Protein AF-A0A975QY78-F1 (afdb_monomer_lite)

pLDDT: mean 85.87, std 10.5, range [51.28, 97.12]

Structure (mmCIF, N/CA/C/O backbone):
data_AF-A0A975QY78-F1
#
_entry.id   AF-A0A975QY78-F1
#
loop_
_atom_site.group_PDB
_atom_site.id
_atom_site.type_symbol
_atom_site.label_atom_id
_atom_site.label_alt_id
_atom_site.label_comp_id
_atom_site.label_asym_id
_atom_site.label_entity_id
_atom_site.label_seq_id
_atom_site.pdbx_PDB_ins_code
_atom_site.Cartn_x
_atom_site.Cartn_y
_atom_site.Cartn_z
_atom_site.occupancy
_atom_site.B_iso_or_equiv
_atom_site.auth_seq_id
_atom_site.auth_comp_id
_atom_site.auth_asym_id
_atom_site.auth_atom_id
_atom_site.pdbx_PDB_model_num
ATOM 1 N N . MET A 1 1 ? -8.337 -8.408 23.111 1.00 54.19 1 MET A N 1
ATOM 2 C CA . MET A 1 1 ? -8.499 -8.532 21.643 1.00 54.19 1 MET A CA 1
ATOM 3 C C . MET A 1 1 ? -9.950 -8.724 21.183 1.00 54.19 1 MET A C 1
ATOM 5 O O . MET A 1 1 ? -10.176 -8.540 20.000 1.00 54.19 1 MET A O 1
ATOM 9 N N . LYS A 1 2 ? -10.922 -9.065 22.052 1.00 52.22 2 LYS A N 1
ATOM 10 C CA . LYS A 1 2 ? -12.272 -9.493 21.628 1.00 52.22 2 LYS A CA 1
ATOM 11 C C . LYS A 1 2 ? -13.167 -8.430 20.958 1.00 52.22 2 LYS A C 1
ATOM 13 O O . LYS A 1 2 ? -14.055 -8.842 20.229 1.00 52.22 2 LYS A O 1
ATOM 18 N N . ASP A 1 3 ? -12.877 -7.131 21.092 1.00 65.31 3 ASP A N 1
ATOM 19 C CA . ASP A 1 3 ? -13.747 -6.069 20.539 1.00 65.31 3 ASP A CA 1
ATOM 20 C C . ASP A 1 3 ? -13.091 -5.186 19.465 1.00 65.31 3 ASP A C 1
ATOM 22 O O . ASP A 1 3 ? -13.729 -4.286 18.929 1.00 65.31 3 ASP A O 1
ATOM 26 N N . ARG A 1 4 ? -11.811 -5.413 19.133 1.00 74.69 4 ARG A N 1
ATOM 27 C CA . ARG A 1 4 ? -11.096 -4.546 18.180 1.00 74.69 4 ARG A CA 1
ATOM 28 C C . ARG A 1 4 ? -11.412 -4.933 16.742 1.00 74.69 4 ARG A C 1
ATOM 30 O O . ARG A 1 4 ? -11.480 -6.118 16.414 1.00 74.69 4 ARG A O 1
ATOM 37 N N . ASN A 1 5 ? -11.537 -3.937 15.870 1.00 84.00 5 ASN A N 1
ATOM 38 C CA . ASN A 1 5 ? -11.911 -4.154 14.478 1.00 84.00 5 ASN A CA 1
ATOM 39 C C . ASN A 1 5 ? -10.842 -4.963 13.708 1.00 84.00 5 ASN A C 1
ATOM 41 O O . ASN A 1 5 ? -9.772 -4.456 13.362 1.00 84.00 5 ASN A O 1
ATOM 45 N N . LEU A 1 6 ? -11.153 -6.234 13.426 1.00 88.06 6 LEU A N 1
ATOM 46 C CA . LEU A 1 6 ? -10.270 -7.170 12.724 1.00 88.06 6 LEU A CA 1
ATOM 47 C C . LEU A 1 6 ? -9.938 -6.705 11.298 1.00 88.06 6 LEU A C 1
ATOM 49 O O . LEU A 1 6 ? -8.820 -6.915 10.837 1.00 88.06 6 LEU A O 1
ATOM 53 N N . LEU A 1 7 ? -10.872 -6.047 10.607 1.00 88.12 7 LEU A N 1
ATOM 54 C CA . LEU A 1 7 ? -10.637 -5.561 9.245 1.00 88.12 7 LEU A CA 1
ATOM 55 C C . LEU A 1 7 ? -9.582 -4.452 9.220 1.00 88.12 7 LEU A C 1
ATOM 57 O O . LEU A 1 7 ? -8.737 -4.430 8.329 1.00 88.12 7 LEU A O 1
ATOM 61 N N . VAL A 1 8 ? -9.579 -3.581 10.232 1.00 91.00 8 VAL A N 1
ATOM 62 C CA . VAL A 1 8 ? -8.564 -2.527 10.372 1.00 91.00 8 VAL A CA 1
ATOM 63 C C . VAL A 1 8 ? -7.197 -3.137 10.678 1.00 91.00 8 VAL A C 1
ATOM 65 O O . VAL A 1 8 ? -6.199 -2.708 10.106 1.00 91.00 8 VAL A O 1
ATOM 68 N N . PHE A 1 9 ? -7.148 -4.182 11.512 1.00 92.56 9 PHE A N 1
ATOM 69 C CA . PHE A 1 9 ? -5.911 -4.926 11.762 1.00 92.56 9 PHE A CA 1
ATOM 70 C C . PHE A 1 9 ? -5.346 -5.547 10.479 1.00 92.56 9 PHE A C 1
ATOM 72 O O . PHE A 1 9 ? -4.162 -5.395 10.188 1.00 92.56 9 PHE A O 1
ATOM 79 N N . ILE A 1 10 ? -6.196 -6.212 9.689 1.00 92.38 10 ILE A N 1
ATOM 80 C CA . ILE A 1 10 ? -5.800 -6.805 8.405 1.00 92.38 10 ILE A CA 1
ATOM 81 C C . ILE A 1 10 ? -5.306 -5.713 7.449 1.00 92.38 10 ILE A C 1
ATOM 83 O O . ILE A 1 10 ? -4.260 -5.883 6.829 1.00 92.38 10 ILE A O 1
ATOM 87 N N . ALA A 1 11 ? -5.998 -4.574 7.366 1.00 93.75 11 ALA A N 1
ATOM 88 C CA . ALA A 1 11 ? -5.562 -3.447 6.545 1.00 93.75 11 ALA A CA 1
ATOM 89 C C . ALA A 1 11 ? -4.185 -2.914 6.984 1.00 93.75 11 ALA A C 1
ATOM 91 O O . ALA A 1 11 ? -3.319 -2.701 6.133 1.00 93.75 11 ALA A O 1
ATOM 92 N N . ALA A 1 12 ? -3.945 -2.755 8.291 1.00 95.31 12 ALA A N 1
ATOM 93 C CA . ALA A 1 12 ? -2.647 -2.343 8.830 1.00 95.31 12 ALA A CA 1
ATOM 94 C C . ALA A 1 12 ? -1.540 -3.346 8.465 1.00 95.31 12 ALA A C 1
ATOM 96 O O . ALA A 1 12 ? -0.501 -2.951 7.934 1.00 95.31 12 ALA A O 1
ATOM 97 N N . LEU A 1 13 ? -1.796 -4.644 8.663 1.00 95.69 13 LEU A N 1
ATOM 98 C CA . LEU A 1 13 ? -0.861 -5.724 8.343 1.00 95.69 13 LEU A CA 1
ATOM 99 C C . LEU A 1 13 ? -0.508 -5.747 6.849 1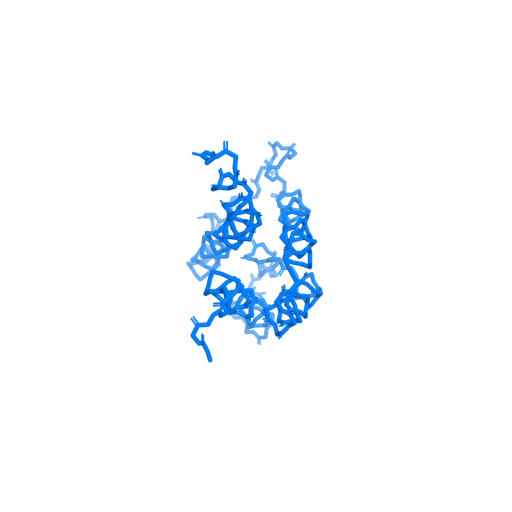.00 95.69 13 LEU A C 1
ATOM 101 O O . LEU A 1 13 ? 0.670 -5.761 6.494 1.00 95.69 13 LEU A O 1
ATOM 105 N N . VAL A 1 14 ? -1.511 -5.716 5.967 1.00 95.69 14 VAL A N 1
ATOM 106 C CA . VAL A 1 14 ? -1.295 -5.735 4.512 1.00 95.69 14 VAL A CA 1
ATOM 107 C C . VAL A 1 14 ? -0.538 -4.487 4.056 1.00 95.69 14 VAL A C 1
ATOM 109 O O . VAL A 1 14 ? 0.368 -4.587 3.233 1.00 95.69 14 VAL A O 1
ATOM 112 N N . THR A 1 15 ? -0.830 -3.321 4.635 1.00 96.06 15 THR A N 1
ATOM 113 C CA . THR A 1 15 ? -0.092 -2.086 4.322 1.00 96.06 15 THR A CA 1
ATOM 114 C C . THR A 1 15 ? 1.366 -2.168 4.786 1.00 96.06 15 THR A C 1
ATOM 116 O O . THR A 1 15 ? 2.263 -1.720 4.075 1.00 96.06 15 THR A O 1
ATOM 119 N N . SER A 1 16 ? 1.645 -2.798 5.933 1.00 96.94 16 SER A N 1
ATOM 120 C CA . SER A 1 16 ? 3.021 -3.084 6.362 1.00 96.94 16 SER A CA 1
ATOM 121 C C . SER A 1 16 ? 3.736 -4.060 5.420 1.00 96.94 16 SER A C 1
ATOM 123 O O . SER A 1 16 ? 4.911 -3.858 5.126 1.00 96.94 16 SER A O 1
ATOM 125 N N . ILE A 1 17 ? 3.040 -5.072 4.890 1.00 95.75 17 ILE A N 1
ATOM 126 C CA . ILE A 1 17 ? 3.596 -5.973 3.866 1.00 95.75 17 ILE A CA 1
ATOM 127 C C . ILE A 1 17 ? 3.929 -5.191 2.589 1.00 95.75 17 ILE A C 1
ATOM 129 O O . ILE A 1 17 ? 5.013 -5.373 2.043 1.00 95.75 17 ILE A O 1
ATOM 133 N N . LEU A 1 18 ? 3.053 -4.287 2.141 1.00 95.44 18 LEU 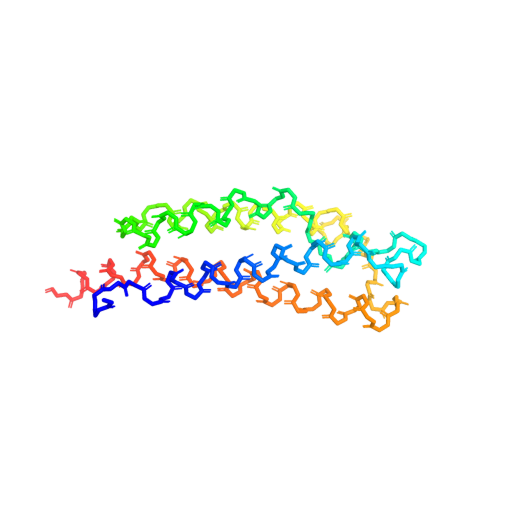A N 1
ATOM 134 C CA . LEU A 1 18 ? 3.310 -3.411 0.990 1.00 95.44 18 LEU A CA 1
ATOM 135 C C . LEU A 1 18 ? 4.527 -2.502 1.210 1.00 95.44 18 LEU A C 1
ATOM 137 O O . LEU A 1 18 ? 5.353 -2.361 0.307 1.00 95.44 18 LEU A O 1
ATOM 141 N N . LEU A 1 19 ? 4.678 -1.937 2.414 1.00 95.75 19 LEU A N 1
ATOM 142 C CA . LEU A 1 19 ? 5.864 -1.167 2.793 1.00 95.75 19 LEU A CA 1
ATOM 143 C C . LEU A 1 19 ? 7.127 -2.029 2.679 1.00 95.75 19 LEU A C 1
ATOM 145 O O . LEU A 1 19 ? 8.067 -1.630 1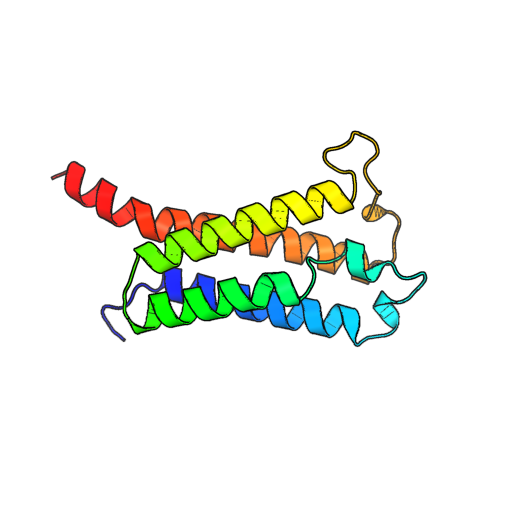.993 1.00 95.75 19 LEU A O 1
ATOM 149 N N . LEU A 1 20 ? 7.143 -3.212 3.297 1.00 94.56 20 LEU A N 1
ATOM 150 C CA . LEU A 1 20 ? 8.290 -4.125 3.245 1.00 94.56 20 LEU A CA 1
ATOM 151 C C . LEU A 1 20 ? 8.608 -4.555 1.811 1.00 94.56 20 LEU A C 1
ATOM 153 O O . LEU A 1 20 ? 9.764 -4.521 1.402 1.00 94.56 20 LEU A O 1
ATOM 157 N N . LEU A 1 21 ? 7.590 -4.886 1.022 1.00 92.31 21 LEU A N 1
ATOM 158 C CA . LEU A 1 21 ? 7.736 -5.246 -0.384 1.00 92.31 21 LEU A CA 1
ATOM 159 C C . LEU A 1 21 ? 8.335 -4.088 -1.196 1.00 92.31 21 LEU A C 1
ATOM 161 O O . LEU A 1 21 ? 9.258 -4.312 -1.972 1.00 92.31 21 LEU A O 1
ATOM 165 N N . SER A 1 22 ? 7.901 -2.844 -0.959 1.00 92.00 22 SER A N 1
ATOM 166 C CA . SER A 1 22 ? 8.491 -1.660 -1.604 1.00 92.00 22 SER A CA 1
ATOM 167 C C . SER A 1 22 ? 9.972 -1.462 -1.260 1.00 92.00 22 SER A C 1
ATOM 169 O O . SER A 1 22 ? 10.735 -0.995 -2.103 1.00 92.00 22 SER A O 1
ATOM 171 N N . VAL A 1 23 ? 10.379 -1.823 -0.036 1.00 91.88 23 VAL A N 1
ATOM 172 C CA . VAL A 1 23 ? 11.779 -1.770 0.406 1.00 91.88 23 VAL A CA 1
ATOM 173 C C . VAL A 1 23 ? 12.576 -2.872 -0.283 1.00 91.88 23 VAL A C 1
ATOM 175 O O . VAL A 1 23 ? 13.614 -2.588 -0.869 1.00 91.88 23 VAL A O 1
ATOM 178 N N . LEU A 1 24 ? 12.073 -4.110 -0.279 1.00 90.00 24 LEU A N 1
ATOM 179 C CA . LEU A 1 24 ? 12.732 -5.250 -0.921 1.00 90.00 24 LEU A CA 1
ATOM 180 C C . LEU A 1 24 ? 12.978 -4.994 -2.414 1.00 90.00 24 LEU A C 1
ATOM 182 O O . LEU A 1 24 ? 14.087 -5.189 -2.891 1.00 90.00 24 LEU A O 1
ATOM 186 N N . ILE A 1 25 ? 11.996 -4.468 -3.145 1.00 88.62 25 ILE A N 1
ATOM 187 C CA . ILE A 1 25 ? 12.159 -4.147 -4.575 1.00 88.62 25 ILE A CA 1
ATOM 188 C C . ILE A 1 25 ? 13.318 -3.174 -4.824 1.00 88.62 25 ILE A C 1
ATOM 190 O O . ILE A 1 25 ? 13.959 -3.241 -5.861 1.00 88.62 25 ILE A O 1
ATOM 194 N N . ARG A 1 26 ? 13.602 -2.269 -3.884 1.00 86.19 26 ARG A N 1
ATOM 195 C CA . ARG A 1 26 ? 14.670 -1.267 -4.023 1.00 86.19 26 ARG A CA 1
ATOM 196 C C . ARG A 1 26 ? 16.036 -1.758 -3.552 1.00 86.19 26 ARG A C 1
ATOM 198 O O . ARG A 1 26 ? 17.027 -1.100 -3.837 1.00 86.19 26 ARG A O 1
ATOM 205 N N . LEU A 1 27 ? 16.084 -2.856 -2.800 1.00 86.62 27 LEU A N 1
ATOM 206 C CA . LEU A 1 27 ? 17.319 -3.398 -2.228 1.00 86.62 27 LEU A CA 1
ATOM 207 C C . LEU A 1 27 ? 17.906 -4.560 -3.036 1.00 86.62 27 LEU A C 1
ATOM 209 O O . LEU A 1 27 ? 19.053 -4.922 -2.800 1.00 86.62 27 LEU A O 1
ATOM 213 N N . PHE A 1 28 ? 17.131 -5.175 -3.931 1.00 85.94 28 PHE A N 1
ATOM 214 C CA . PHE A 1 28 ? 17.556 -6.358 -4.677 1.00 85.94 28 PHE A CA 1
ATOM 215 C C . PHE A 1 28 ? 17.818 -6.030 -6.150 1.00 85.94 28 PHE A C 1
ATOM 217 O O . PHE A 1 28 ? 16.913 -5.606 -6.869 1.00 85.94 28 PHE A O 1
ATOM 224 N N . ASP A 1 29 ? 19.024 -6.354 -6.621 1.00 81.50 29 ASP A N 1
ATOM 225 C CA . ASP A 1 29 ? 19.509 -6.068 -7.981 1.00 81.50 29 ASP A CA 1
ATOM 226 C C . ASP A 1 29 ? 18.620 -6.642 -9.098 1.00 81.50 29 ASP A C 1
ATOM 228 O O . ASP A 1 29 ? 18.558 -6.105 -10.201 1.00 81.50 29 ASP A O 1
ATOM 232 N N . TRP A 1 30 ? 17.869 -7.717 -8.829 1.00 74.19 30 TRP A N 1
ATOM 233 C CA . TRP A 1 30 ? 16.943 -8.315 -9.803 1.00 74.19 30 TRP A CA 1
ATOM 234 C C . TRP A 1 30 ? 15.794 -7.378 -10.213 1.00 74.19 30 TRP A C 1
ATOM 236 O O . TRP A 1 30 ? 15.154 -7.612 -11.239 1.00 74.19 30 TRP A O 1
ATOM 246 N N . PHE A 1 31 ? 15.535 -6.330 -9.428 1.00 76.81 31 PHE A N 1
ATOM 247 C CA . PHE A 1 31 ? 14.584 -5.263 -9.744 1.00 76.81 31 PHE A CA 1
ATOM 248 C C . PHE A 1 31 ? 15.255 -4.009 -10.326 1.00 76.81 31 PHE A C 1
ATOM 250 O O . PHE A 1 31 ? 14.556 -3.168 -10.892 1.00 76.81 31 PHE A O 1
ATOM 257 N N . ASP A 1 32 ? 16.583 -3.899 -10.243 1.00 71.94 32 ASP A N 1
ATOM 258 C CA . ASP A 1 32 ? 17.358 -2.779 -10.795 1.00 71.94 32 ASP A CA 1
ATOM 259 C C . ASP A 1 32 ? 17.810 -3.022 -12.249 1.00 71.94 32 ASP A C 1
ATOM 261 O O . ASP A 1 32 ? 18.411 -2.167 -12.896 1.00 71.94 32 ASP A O 1
ATOM 265 N N . VAL A 1 33 ? 17.472 -4.181 -12.829 1.00 64.50 33 VAL A N 1
ATOM 266 C CA . VAL A 1 33 ? 17.722 -4.454 -14.251 1.00 64.50 33 VAL A CA 1
ATOM 267 C C . VAL A 1 33 ? 16.982 -3.410 -15.094 1.00 64.50 33 VAL A C 1
ATOM 269 O O . VAL A 1 33 ? 15.752 -3.418 -15.161 1.00 64.50 33 VAL A O 1
ATOM 272 N N . ASN A 1 34 ? 17.744 -2.503 -15.715 1.00 66.25 34 ASN A N 1
ATOM 273 C CA . ASN A 1 34 ? 17.265 -1.325 -16.452 1.00 66.25 34 ASN A CA 1
ATOM 274 C C . ASN A 1 34 ? 16.373 -0.383 -15.628 1.00 66.25 34 ASN A C 1
ATOM 276 O O . ASN A 1 34 ? 15.536 0.325 -16.193 1.00 66.25 34 ASN A O 1
ATOM 280 N N . ASN A 1 35 ? 16.571 -0.368 -14.305 1.00 68.00 35 ASN A N 1
ATOM 281 C CA . ASN A 1 35 ? 15.860 0.501 -13.381 1.00 68.00 35 ASN A CA 1
ATOM 282 C C . ASN A 1 35 ? 14.338 0.335 -13.511 1.00 68.00 35 ASN A C 1
ATOM 284 O O . ASN A 1 35 ? 13.645 1.329 -13.564 1.00 68.00 35 ASN A O 1
ATOM 288 N N . TYR A 1 36 ? 13.804 -0.886 -13.666 1.00 73.56 36 TYR A N 1
ATOM 289 C CA . TYR A 1 36 ? 12.358 -1.126 -13.848 1.00 73.56 36 TYR A CA 1
ATOM 290 C C . TYR A 1 36 ? 11.589 -1.357 -12.536 1.00 73.56 36 TYR A C 1
ATOM 292 O O . TYR A 1 36 ? 10.358 -1.442 -12.537 1.00 73.56 36 TYR A O 1
ATOM 300 N N . GLY A 1 37 ? 12.287 -1.466 -11.404 1.00 73.31 37 GLY A N 1
ATOM 301 C CA . GLY A 1 37 ? 11.690 -1.732 -10.095 1.00 73.31 37 GLY A CA 1
ATOM 302 C C . GLY A 1 37 ? 10.687 -0.670 -9.634 1.00 73.31 37 GLY A C 1
ATOM 303 O O . GLY A 1 37 ? 9.729 -0.999 -8.933 1.00 73.31 37 GLY A O 1
ATOM 304 N N . HIS A 1 38 ? 10.824 0.587 -10.067 1.00 79.31 38 HIS A N 1
ATOM 305 C CA . HIS A 1 38 ? 9.867 1.657 -9.740 1.00 79.31 38 HIS A CA 1
ATOM 306 C C . HIS A 1 38 ? 8.508 1.490 -10.424 1.00 79.31 38 HIS A C 1
ATOM 308 O O . HIS A 1 38 ? 7.519 2.025 -9.928 1.00 79.31 38 HIS A O 1
ATOM 314 N N . TYR A 1 39 ? 8.433 0.723 -11.513 1.00 83.62 39 TYR A N 1
ATOM 315 C CA . TYR A 1 39 ? 7.164 0.368 -12.148 1.00 83.62 39 TYR A CA 1
ATOM 316 C C . TYR A 1 39 ? 6.429 -0.749 -11.400 1.00 83.62 39 TYR A C 1
ATOM 318 O O . TYR A 1 39 ? 5.221 -0.889 -11.551 1.00 83.62 39 TYR A O 1
ATOM 326 N N . ALA A 1 40 ? 7.137 -1.546 -10.592 1.00 84.88 40 ALA A N 1
ATOM 327 C CA . ALA A 1 40 ? 6.562 -2.699 -9.901 1.00 84.88 40 ALA A CA 1
ATOM 328 C C . ALA A 1 40 ? 5.785 -2.330 -8.629 1.00 84.88 40 ALA A C 1
ATOM 330 O O . ALA A 1 40 ? 4.956 -3.113 -8.166 1.00 84.88 40 ALA A O 1
ATOM 331 N N . ALA A 1 41 ? 6.090 -1.186 -8.015 1.00 88.88 41 ALA A N 1
ATOM 332 C CA . ALA A 1 41 ? 5.493 -0.786 -6.750 1.00 88.88 41 ALA A CA 1
ATOM 333 C C . ALA A 1 41 ? 5.557 0.723 -6.523 1.00 88.88 41 ALA A C 1
ATOM 335 O O . ALA A 1 41 ? 6.497 1.404 -6.934 1.00 88.88 41 ALA A O 1
ATOM 336 N N . ILE A 1 42 ? 4.600 1.218 -5.738 1.00 90.19 42 ILE A N 1
ATOM 337 C CA . ILE A 1 42 ? 4.644 2.571 -5.183 1.00 90.19 42 ILE A CA 1
ATOM 338 C C . ILE A 1 42 ? 5.921 2.754 -4.353 1.00 90.19 42 ILE A C 1
ATOM 340 O O . ILE A 1 42 ? 6.389 1.841 -3.668 1.00 90.19 42 ILE A O 1
ATOM 344 N N . SER A 1 43 ? 6.482 3.962 -4.399 1.00 89.19 43 SER A N 1
ATOM 345 C CA . SER A 1 43 ? 7.653 4.315 -3.604 1.00 89.19 43 SER A CA 1
ATOM 346 C C . SER A 1 43 ? 7.427 4.161 -2.100 1.00 89.19 43 SER A C 1
ATOM 348 O O . SER A 1 43 ? 6.374 4.503 -1.568 1.00 89.19 43 SER A O 1
ATOM 350 N N . THR A 1 44 ? 8.464 3.705 -1.396 1.00 91.31 44 THR A N 1
ATOM 351 C CA . THR A 1 44 ? 8.432 3.370 0.032 1.00 91.31 44 THR A CA 1
ATOM 352 C C . THR A 1 44 ? 7.914 4.496 0.914 1.00 91.31 44 THR A C 1
ATOM 354 O O . THR A 1 44 ? 7.111 4.251 1.812 1.00 91.31 44 THR A O 1
ATOM 357 N N . HIS A 1 45 ? 8.321 5.740 0.649 1.00 89.88 45 HIS A N 1
ATOM 358 C CA . HIS A 1 45 ? 7.924 6.881 1.475 1.00 89.88 45 HIS A CA 1
ATOM 359 C C . HIS A 1 45 ? 6.409 7.135 1.464 1.00 89.88 45 HIS A C 1
ATOM 361 O O . HIS A 1 45 ? 5.873 7.625 2.456 1.00 89.88 45 HIS A O 1
ATOM 367 N N . PHE A 1 46 ? 5.703 6.732 0.403 1.00 92.38 46 PHE A N 1
ATOM 368 C CA . PHE A 1 46 ? 4.248 6.848 0.333 1.00 92.38 46 PHE A CA 1
ATOM 369 C C . PHE A 1 46 ? 3.525 5.854 1.250 1.00 92.38 46 PHE A C 1
ATOM 371 O O . PHE A 1 46 ? 2.393 6.119 1.644 1.00 92.38 46 PHE A O 1
ATOM 378 N N . TYR A 1 47 ? 4.164 4.750 1.650 1.00 94.56 47 TYR A N 1
ATOM 379 C CA . TYR A 1 47 ? 3.573 3.772 2.571 1.00 94.56 47 TYR A CA 1
ATOM 380 C C . TYR A 1 47 ? 3.809 4.095 4.051 1.00 94.56 47 TYR A C 1
ATOM 382 O O . TYR A 1 47 ? 3.044 3.632 4.894 1.00 94.56 47 TYR A O 1
ATOM 390 N N . ILE A 1 48 ? 4.814 4.912 4.391 1.00 95.38 48 ILE A N 1
ATOM 391 C CA . ILE A 1 48 ? 5.184 5.193 5.790 1.00 95.38 48 ILE A CA 1
ATOM 392 C C . ILE A 1 48 ? 4.010 5.808 6.566 1.00 95.38 48 ILE A C 1
ATOM 394 O O . ILE A 1 48 ? 3.626 5.293 7.617 1.00 95.38 48 ILE A O 1
ATOM 398 N N . LEU A 1 49 ? 3.411 6.882 6.040 1.00 95.69 49 LEU A N 1
ATOM 399 C CA . LEU A 1 49 ? 2.297 7.560 6.709 1.00 95.69 49 LEU A CA 1
ATOM 400 C C . LEU A 1 49 ? 1.045 6.669 6.824 1.00 95.69 49 LEU A C 1
ATOM 402 O O . LEU A 1 49 ? 0.549 6.522 7.942 1.00 95.69 49 LEU A O 1
ATOM 406 N N . PRO A 1 50 ? 0.549 6.018 5.750 1.00 95.88 50 PRO A N 1
ATOM 407 C CA . PRO A 1 50 ? -0.574 5.088 5.856 1.00 95.88 50 PRO A CA 1
ATOM 408 C C . PRO A 1 50 ? -0.363 3.963 6.873 1.00 95.88 50 PRO A C 1
ATOM 410 O O . PRO A 1 50 ? -1.285 3.660 7.629 1.00 95.88 50 PRO A O 1
ATOM 413 N N . VAL A 1 51 ? 0.840 3.375 6.939 1.00 97.12 51 VAL A N 1
ATOM 414 C CA . VAL A 1 51 ? 1.161 2.326 7.922 1.00 97.12 51 VAL A CA 1
ATOM 415 C C . VAL A 1 51 ? 1.022 2.857 9.344 1.00 97.12 51 VAL A C 1
ATOM 417 O O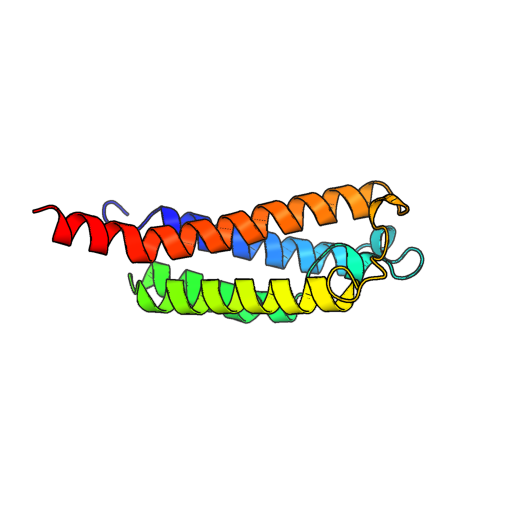 . VAL A 1 51 ? 0.329 2.243 10.155 1.00 97.12 51 VAL A O 1
ATOM 420 N N . ILE A 1 52 ? 1.642 4.001 9.646 1.00 97.06 52 ILE A N 1
ATOM 421 C CA . ILE A 1 52 ? 1.578 4.604 10.984 1.00 97.06 52 ILE A CA 1
ATOM 422 C C . ILE A 1 52 ? 0.122 4.901 11.358 1.00 97.06 52 ILE A C 1
ATOM 424 O O . ILE A 1 52 ? -0.330 4.504 12.432 1.00 97.06 52 ILE A O 1
ATOM 428 N N . ILE A 1 53 ? -0.636 5.540 10.464 1.00 96.50 53 ILE A N 1
ATOM 429 C CA . ILE A 1 53 ? -2.023 5.935 10.737 1.00 96.50 53 ILE A CA 1
ATOM 430 C C . ILE A 1 53 ? -2.924 4.707 10.938 1.00 96.50 53 ILE A C 1
ATOM 432 O O . ILE A 1 53 ? -3.752 4.722 11.844 1.00 96.50 53 ILE A O 1
ATOM 436 N N . LEU A 1 54 ? -2.764 3.632 10.156 1.00 95.31 54 LEU A N 1
ATOM 437 C CA . LEU A 1 54 ? -3.562 2.409 10.329 1.00 95.31 54 LEU A CA 1
ATOM 438 C C . LEU A 1 54 ? -3.262 1.696 11.648 1.00 95.31 54 LEU A C 1
ATOM 440 O O . LEU A 1 54 ? -4.193 1.253 12.321 1.00 95.31 54 LEU A O 1
ATOM 444 N N . TRP A 1 55 ? -1.991 1.612 12.049 1.00 96.19 55 TRP A N 1
ATOM 445 C CA . TRP A 1 55 ? -1.625 1.026 13.340 1.00 96.19 55 TRP A CA 1
ATOM 446 C C . TRP A 1 55 ? -2.154 1.847 14.515 1.00 96.19 55 TRP A C 1
ATOM 448 O O . TRP A 1 55 ? -2.709 1.268 15.450 1.00 96.19 55 TRP A O 1
ATOM 458 N N . LEU A 1 56 ? -2.043 3.178 14.456 1.00 94.75 56 LEU A N 1
ATOM 459 C CA . LEU A 1 56 ? -2.607 4.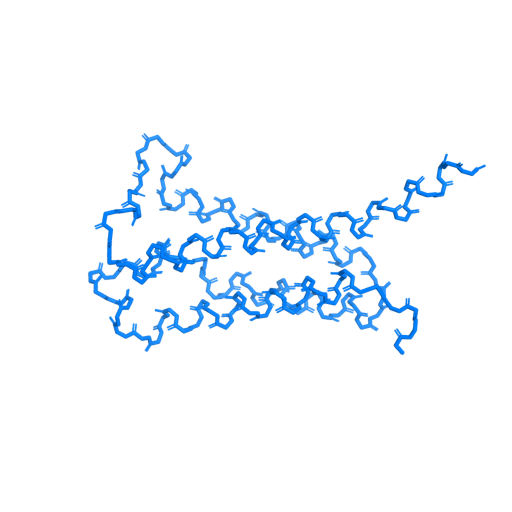063 15.478 1.00 94.75 56 LEU A CA 1
ATOM 460 C C . LEU A 1 56 ? -4.139 3.989 15.498 1.00 94.75 56 LEU A C 1
ATOM 462 O O . LEU A 1 56 ? -4.726 3.848 16.568 1.00 94.75 56 LEU A O 1
ATOM 466 N N . GLY A 1 57 ? -4.782 4.000 14.328 1.00 92.12 57 GLY A N 1
ATOM 467 C CA . GLY A 1 57 ? -6.232 3.863 14.189 1.00 92.12 57 GLY A CA 1
ATOM 468 C C . GLY A 1 57 ? -6.747 2.547 14.768 1.00 92.12 57 GLY A C 1
ATOM 469 O O . GLY A 1 57 ? -7.744 2.540 15.483 1.00 92.12 57 GLY A O 1
ATOM 470 N N . TRP A 1 58 ? -6.034 1.439 14.551 1.00 92.94 58 TRP A N 1
ATOM 471 C CA . TRP A 1 58 ? -6.357 0.161 15.186 1.00 92.94 58 TRP A CA 1
ATOM 472 C C . TRP A 1 58 ? -6.091 0.155 16.699 1.00 92.94 58 TRP A C 1
ATOM 474 O O . TRP A 1 58 ? -6.882 -0.395 17.467 1.00 92.94 58 TRP A O 1
ATOM 484 N N . PHE A 1 59 ? -4.972 0.735 17.142 1.00 92.06 59 PHE A N 1
ATOM 485 C CA . PHE A 1 59 ? -4.579 0.739 18.552 1.00 92.06 59 PHE A CA 1
ATOM 486 C C . PHE A 1 59 ? -5.549 1.549 19.423 1.00 92.06 59 PHE A C 1
ATOM 488 O O . PHE A 1 59 ? -5.904 1.091 20.512 1.00 92.06 59 PHE A O 1
ATOM 495 N N . PHE A 1 60 ? -5.992 2.709 18.927 1.00 92.62 60 PHE A N 1
ATOM 496 C CA . PHE A 1 60 ? -6.919 3.619 19.608 1.00 92.62 60 PHE A CA 1
ATOM 497 C C . PHE A 1 60 ? -8.396 3.405 19.248 1.00 92.62 60 PHE A C 1
ATOM 499 O O . PHE A 1 60 ? -9.245 4.115 19.778 1.00 92.62 60 PHE A O 1
ATOM 506 N N . ASP A 1 61 ? -8.705 2.446 18.370 1.00 88.81 61 ASP A N 1
ATOM 507 C CA . ASP A 1 61 ? -10.056 2.201 17.842 1.00 88.81 61 ASP A CA 1
ATOM 508 C C . ASP A 1 61 ? -10.688 3.446 17.174 1.00 88.81 61 ASP A C 1
ATOM 510 O O . ASP A 1 61 ? -11.897 3.679 17.216 1.00 88.81 61 ASP A O 1
ATOM 514 N N . ASP A 1 62 ? -9.853 4.273 16.532 1.00 90.12 62 ASP A N 1
ATOM 515 C CA . ASP A 1 62 ? -10.295 5.464 15.807 1.00 90.12 62 ASP A CA 1
ATOM 516 C C . ASP A 1 62 ? -10.566 5.152 14.332 1.00 90.12 62 ASP A C 1
ATOM 518 O O . ASP A 1 62 ? -9.677 5.145 13.474 1.00 90.12 62 ASP A O 1
ATOM 522 N N . ILE A 1 63 ? -11.846 4.968 14.016 1.00 86.94 63 ILE A N 1
ATOM 523 C CA . ILE A 1 63 ? -12.301 4.678 12.655 1.00 86.94 63 ILE A CA 1
ATOM 524 C C . ILE A 1 63 ? -12.050 5.836 11.672 1.00 86.94 63 ILE A C 1
ATOM 526 O O . ILE A 1 63 ? -11.976 5.608 10.464 1.00 86.94 63 ILE A O 1
ATOM 530 N N . LYS A 1 64 ? -11.911 7.084 12.146 1.00 89.94 64 LYS A N 1
ATOM 531 C CA . LYS A 1 64 ? -11.648 8.234 11.262 1.00 89.94 64 LYS A CA 1
ATOM 532 C C . LYS A 1 64 ? -10.230 8.174 10.705 1.00 89.94 64 LYS A C 1
ATOM 534 O O . LYS A 1 64 ? -10.046 8.406 9.512 1.00 89.94 64 LYS A O 1
ATOM 539 N N . SER A 1 65 ? -9.260 7.792 11.534 1.00 91.88 65 SER A N 1
ATOM 540 C CA . SER A 1 65 ? -7.880 7.545 11.104 1.00 91.88 65 SER A CA 1
ATOM 541 C C . SER A 1 65 ? -7.803 6.490 9.996 1.00 91.88 65 SER A C 1
ATOM 543 O O . SER A 1 65 ? -7.059 6.664 9.033 1.00 91.88 65 SER A O 1
ATOM 545 N N . VAL A 1 66 ? -8.638 5.447 10.058 1.00 90.12 66 VAL A N 1
ATOM 546 C CA . VAL A 1 66 ? -8.718 4.419 9.003 1.00 90.12 66 VAL A CA 1
ATOM 547 C C . VAL A 1 66 ? -9.118 5.028 7.661 1.00 90.12 66 VAL A C 1
ATOM 549 O O . VAL A 1 66 ? -8.465 4.756 6.656 1.00 90.12 66 VAL A O 1
ATOM 552 N N . LEU A 1 67 ? -10.135 5.896 7.649 1.00 92.50 67 LEU A N 1
ATOM 553 C CA . LEU A 1 67 ? -10.591 6.576 6.434 1.00 92.50 67 LEU A CA 1
ATOM 554 C C . LEU A 1 67 ? -9.514 7.506 5.853 1.00 92.50 67 LEU A C 1
ATOM 556 O O . LEU A 1 67 ? -9.331 7.557 4.635 1.00 92.50 67 LEU A O 1
ATOM 560 N N . VAL A 1 68 ? -8.793 8.233 6.713 1.00 95.38 68 VAL A N 1
ATOM 561 C CA . VAL A 1 68 ? -7.678 9.095 6.291 1.00 95.38 68 VAL A CA 1
ATOM 562 C C . VAL A 1 68 ? -6.584 8.252 5.641 1.00 95.38 68 VAL A C 1
ATOM 564 O O . VAL A 1 68 ? -6.158 8.559 4.527 1.00 95.38 68 VAL A O 1
ATOM 567 N N . ALA A 1 69 ? -6.175 7.154 6.280 1.00 95.19 69 ALA A N 1
ATOM 568 C CA . ALA A 1 69 ? -5.144 6.279 5.737 1.00 95.19 69 ALA A CA 1
ATOM 569 C C . ALA A 1 69 ? -5.554 5.643 4.403 1.00 95.19 69 ALA A C 1
ATOM 571 O O . ALA A 1 69 ? -4.752 5.625 3.472 1.00 95.19 69 ALA A O 1
ATOM 572 N N . THR A 1 70 ? -6.796 5.167 4.261 1.00 94.50 70 THR A N 1
ATOM 573 C CA . THR A 1 70 ? -7.254 4.600 2.982 1.00 94.50 70 THR A CA 1
ATOM 574 C C . THR A 1 70 ? -7.382 5.635 1.882 1.00 94.50 70 THR A C 1
ATOM 576 O O . THR A 1 70 ? -7.100 5.325 0.727 1.00 94.50 70 THR A O 1
ATOM 579 N N . THR A 1 71 ? -7.756 6.867 2.224 1.00 95.44 71 THR A N 1
ATOM 580 C CA . THR A 1 71 ? -7.768 7.971 1.259 1.00 95.44 71 THR A CA 1
ATOM 581 C C . THR A 1 71 ? -6.350 8.273 0.777 1.00 95.44 71 THR A C 1
ATOM 583 O O . THR A 1 71 ? -6.129 8.371 -0.426 1.00 95.44 71 THR A O 1
ATOM 586 N N . LEU A 1 72 ? -5.368 8.327 1.686 1.00 95.88 72 LEU A N 1
ATOM 587 C CA . LEU A 1 72 ? -3.958 8.481 1.314 1.00 95.88 72 LEU A CA 1
ATOM 588 C C . LEU A 1 72 ? -3.476 7.332 0.420 1.00 95.88 72 LEU A C 1
ATOM 590 O O . LEU A 1 72 ? -2.829 7.583 -0.590 1.00 95.88 72 LEU A O 1
ATOM 594 N N . MET A 1 73 ? -3.835 6.083 0.734 1.00 95.12 73 MET A N 1
ATOM 595 C CA . MET A 1 73 ? -3.502 4.927 -0.112 1.00 95.12 73 MET A CA 1
ATOM 596 C C . MET A 1 73 ? -4.093 5.050 -1.522 1.00 95.12 73 MET A C 1
ATOM 598 O O . MET A 1 73 ? -3.398 4.768 -2.495 1.00 95.12 73 MET A O 1
ATOM 602 N N . ALA A 1 74 ? -5.342 5.506 -1.651 1.00 95.44 74 ALA A N 1
ATOM 603 C CA . ALA A 1 74 ? -5.977 5.728 -2.950 1.00 95.44 74 ALA A CA 1
ATOM 604 C C . ALA A 1 74 ? -5.295 6.849 -3.752 1.00 95.44 74 ALA A C 1
ATOM 606 O O . ALA A 1 74 ? -5.062 6.694 -4.949 1.00 95.44 74 ALA A O 1
ATOM 607 N N . VAL A 1 75 ? -4.916 7.946 -3.090 1.00 95.12 75 VAL A N 1
ATOM 608 C CA . VAL A 1 75 ? -4.157 9.046 -3.709 1.00 95.12 75 VAL A CA 1
ATOM 609 C C . VAL A 1 75 ? -2.775 8.571 -4.167 1.00 95.12 75 VAL A C 1
ATOM 611 O O . VAL A 1 75 ? -2.361 8.855 -5.288 1.00 95.12 75 VAL A O 1
ATOM 614 N N . ASN A 1 76 ? -2.078 7.786 -3.346 1.00 93.75 76 ASN A N 1
ATOM 615 C CA . ASN A 1 76 ? -0.784 7.215 -3.713 1.00 93.75 76 ASN A CA 1
ATOM 616 C C . ASN A 1 76 ? -0.901 6.267 -4.916 1.00 93.75 76 ASN A C 1
ATOM 618 O O . ASN A 1 76 ? -0.047 6.290 -5.801 1.00 93.75 76 ASN A O 1
ATOM 622 N N . LEU A 1 77 ? -1.965 5.455 -4.967 1.00 93.69 77 LEU A N 1
ATOM 623 C CA . LEU A 1 77 ? -2.258 4.597 -6.114 1.00 93.69 77 LEU A CA 1
ATOM 624 C C . LEU A 1 77 ? -2.495 5.423 -7.381 1.00 93.69 77 LEU A C 1
ATOM 626 O O . LEU A 1 77 ? -1.943 5.086 -8.425 1.00 93.69 77 LEU A O 1
ATOM 630 N N . TYR A 1 78 ? -3.262 6.511 -7.289 1.00 92.44 78 TYR A N 1
ATOM 631 C CA . TYR A 1 78 ? -3.490 7.421 -8.410 1.00 92.44 78 TYR A CA 1
ATOM 632 C C . TYR A 1 78 ? -2.168 7.964 -8.972 1.00 92.44 78 TYR A C 1
ATOM 634 O O . TYR A 1 78 ? -1.895 7.783 -10.158 1.00 92.44 78 TYR A O 1
ATOM 642 N N . PHE A 1 79 ? -1.306 8.530 -8.120 1.00 91.19 79 PHE A N 1
ATOM 643 C CA . PHE A 1 79 ? -0.009 9.055 -8.562 1.00 91.19 79 PHE A CA 1
ATOM 644 C C . PHE A 1 79 ? 0.893 7.974 -9.158 1.00 91.19 79 PHE A C 1
ATOM 646 O O . PHE A 1 79 ? 1.629 8.227 -10.111 1.00 91.19 79 PHE A O 1
ATOM 653 N N . HIS A 1 80 ? 0.831 6.750 -8.633 1.00 89.88 80 HIS A N 1
ATOM 654 C CA . HIS A 1 80 ? 1.572 5.639 -9.211 1.00 89.88 80 HIS A CA 1
ATOM 655 C C . HIS A 1 80 ? 1.063 5.277 -10.612 1.00 89.88 80 HIS A C 1
ATOM 657 O O . HIS A 1 80 ? 1.875 5.168 -11.528 1.00 89.88 80 HIS A O 1
ATOM 663 N N . LEU A 1 81 ? -0.255 5.155 -10.801 1.00 88.69 81 LEU A N 1
ATOM 664 C CA . LEU A 1 81 ? -0.872 4.877 -12.104 1.00 88.69 81 LEU A CA 1
ATOM 665 C C . LEU A 1 81 ? -0.591 5.980 -13.136 1.00 88.69 81 LEU A C 1
ATOM 667 O O . LEU A 1 81 ? -0.369 5.684 -14.312 1.00 88.69 81 LEU A O 1
ATOM 671 N N . GLU A 1 82 ? -0.556 7.236 -12.697 1.00 87.38 82 GLU A N 1
ATOM 672 C CA . GLU A 1 82 ? -0.145 8.373 -13.522 1.00 87.38 82 GLU A CA 1
ATOM 673 C C . GLU A 1 82 ? 1.335 8.270 -13.918 1.00 87.38 82 GLU A C 1
ATOM 675 O O . GLU A 1 82 ? 1.667 8.399 -15.095 1.00 87.38 82 GLU A O 1
ATOM 680 N N . SER A 1 83 ? 2.223 7.930 -12.974 1.00 83.81 83 SER A N 1
ATOM 681 C CA . SER A 1 83 ? 3.666 7.809 -13.242 1.00 83.81 83 SER A CA 1
ATOM 682 C C . SER A 1 83 ? 4.026 6.710 -14.248 1.00 83.81 83 SER A C 1
ATOM 684 O O . SER A 1 83 ? 5.051 6.800 -14.922 1.00 83.81 83 SER A O 1
ATOM 686 N N . ILE A 1 84 ? 3.180 5.683 -14.374 1.00 83.38 84 ILE A N 1
ATOM 687 C CA . ILE A 1 84 ? 3.348 4.590 -15.344 1.00 83.38 84 ILE A CA 1
ATOM 688 C C . ILE A 1 84 ? 2.543 4.807 -16.633 1.00 83.38 84 ILE A C 1
ATOM 690 O O . ILE A 1 84 ? 2.405 3.891 -17.445 1.00 83.38 84 ILE A O 1
ATOM 694 N N . SER A 1 85 ? 2.005 6.017 -16.816 1.00 80.50 85 SER A N 1
ATOM 695 C CA . SER A 1 85 ? 1.241 6.447 -17.991 1.00 80.50 85 SER A CA 1
ATOM 696 C C . SER A 1 85 ? -0.004 5.608 -18.309 1.00 80.50 85 SER A C 1
ATOM 698 O O . SER A 1 85 ? -0.560 5.680 -19.403 1.00 80.50 85 SER A O 1
ATOM 700 N N . VAL A 1 86 ? -0.515 4.857 -17.325 1.00 79.62 86 VAL A N 1
ATOM 701 C CA . VAL A 1 86 ? -1.776 4.107 -17.466 1.00 79.62 86 VAL A CA 1
ATOM 702 C C . VAL A 1 86 ? -2.960 5.053 -17.665 1.00 79.62 86 VAL A C 1
ATOM 704 O O . VAL A 1 86 ? -3.906 4.716 -18.370 1.00 79.62 86 VAL A O 1
ATOM 707 N N . LEU A 1 87 ? -2.897 6.249 -17.074 1.00 76.25 87 LEU A N 1
ATOM 708 C CA . LEU A 1 87 ? -3.959 7.254 -17.149 1.00 76.25 87 LEU A CA 1
ATOM 709 C C . LEU A 1 87 ? -3.775 8.266 -18.295 1.00 76.25 87 LEU A C 1
ATOM 711 O O . LEU A 1 87 ? -4.736 8.935 -18.660 1.00 76.25 87 LEU A O 1
ATOM 715 N N . SER A 1 88 ? -2.569 8.385 -18.862 1.00 74.44 88 SER A N 1
ATOM 716 C CA . SER A 1 88 ? -2.220 9.389 -19.884 1.00 74.44 88 SER A CA 1
ATOM 717 C C . SER A 1 88 ? -2.320 8.882 -21.330 1.00 74.44 88 SER A C 1
ATOM 719 O O . SER A 1 88 ? -2.171 9.673 -22.257 1.00 74.44 88 SER A O 1
ATOM 721 N N . GLY A 1 89 ? -2.624 7.595 -21.537 1.00 69.50 89 GLY A N 1
ATOM 722 C CA . GLY A 1 89 ? -2.933 7.026 -22.856 1.00 69.50 89 GLY A CA 1
ATOM 723 C C . GLY A 1 89 ? -1.779 6.306 -23.560 1.00 69.50 89 GLY A C 1
ATOM 724 O O . GLY A 1 89 ? -2.021 5.708 -24.606 1.00 69.50 89 GLY A O 1
ATOM 725 N N . ASP A 1 90 ? -0.576 6.293 -22.979 1.00 75.12 90 ASP A N 1
ATOM 726 C CA . ASP A 1 90 ? 0.563 5.489 -23.451 1.00 75.12 90 ASP A CA 1
ATOM 727 C C . ASP A 1 90 ? 1.100 4.600 -22.312 1.00 75.12 90 ASP A C 1
ATOM 729 O O . ASP A 1 90 ? 2.114 4.910 -21.680 1.00 75.12 90 ASP A O 1
ATOM 733 N N . PRO A 1 91 ? 0.359 3.537 -21.944 1.00 73.25 91 PRO A N 1
ATOM 734 C CA . PRO A 1 91 ? 0.672 2.741 -20.770 1.00 73.25 91 PRO A CA 1
ATOM 735 C C . PRO A 1 91 ? 1.994 2.003 -20.949 1.00 73.25 91 PRO A C 1
ATOM 737 O O . PRO A 1 91 ? 2.181 1.232 -21.894 1.00 73.25 91 PRO A O 1
ATOM 740 N N . ILE A 1 92 ? 2.877 2.138 -19.962 1.00 74.50 92 ILE A N 1
ATOM 741 C CA . ILE A 1 92 ? 4.075 1.307 -19.893 1.00 74.50 92 ILE A CA 1
ATOM 742 C C . ILE A 1 92 ? 3.625 -0.146 -19.703 1.00 74.50 92 ILE A C 1
ATOM 744 O O . ILE A 1 92 ? 3.049 -0.514 -18.675 1.00 74.50 92 ILE A O 1
ATOM 748 N N . LEU A 1 93 ? 3.878 -0.991 -20.706 1.00 67.56 93 LEU A N 1
ATOM 749 C CA . LEU A 1 93 ? 3.524 -2.409 -20.682 1.00 67.56 93 LEU A CA 1
ATOM 750 C C . LEU A 1 93 ? 4.423 -3.158 -19.696 1.00 67.56 93 LEU A C 1
ATOM 752 O O . LEU A 1 93 ? 5.405 -3.793 -20.084 1.00 67.56 93 LEU A O 1
ATOM 756 N N . VAL A 1 94 ? 4.048 -3.153 -18.414 1.00 69.44 94 VAL A N 1
ATOM 757 C CA . VAL A 1 94 ? 4.753 -3.904 -17.359 1.00 69.44 94 VAL A CA 1
ATOM 758 C C . VAL A 1 94 ? 4.839 -5.404 -17.697 1.00 69.44 94 VAL A C 1
ATOM 760 O O . VAL A 1 94 ? 5.788 -6.095 -17.326 1.00 69.44 94 VAL A O 1
ATOM 763 N N . SER A 1 95 ? 3.891 -5.899 -18.502 1.00 62.25 95 SER A N 1
ATOM 764 C CA . SER A 1 95 ? 3.853 -7.252 -19.065 1.00 62.25 95 SER A CA 1
ATOM 765 C C . SER A 1 95 ? 5.019 -7.595 -20.001 1.00 62.25 95 SER A C 1
ATOM 767 O O . SER A 1 95 ? 5.189 -8.773 -20.316 1.00 62.25 95 SER A O 1
ATOM 769 N N . SER A 1 96 ? 5.837 -6.628 -20.418 1.00 67.94 96 SER A N 1
ATOM 770 C CA . SER A 1 96 ? 7.039 -6.848 -21.235 1.00 67.94 96 SER A CA 1
ATOM 771 C C . SER A 1 96 ? 8.313 -7.087 -20.410 1.00 67.94 96 SER A C 1
ATOM 773 O O . SER A 1 96 ? 9.293 -7.601 -20.943 1.00 67.94 96 SER A O 1
ATOM 775 N N . TYR A 1 97 ? 8.294 -6.795 -19.103 1.00 77.56 97 TYR A N 1
ATOM 776 C CA . TYR A 1 97 ? 9.477 -6.881 -18.236 1.00 77.56 97 TYR A CA 1
ATOM 777 C C . TYR A 1 97 ? 9.773 -8.296 -17.716 1.00 77.56 97 TYR A C 1
ATOM 779 O O . TYR A 1 97 ? 9.140 -9.279 -18.102 1.00 77.56 97 TYR A O 1
ATOM 787 N N . ALA A 1 98 ? 10.762 -8.424 -16.827 1.00 79.31 98 ALA A N 1
ATOM 788 C CA . ALA A 1 98 ? 11.101 -9.691 -16.189 1.00 79.31 98 ALA A CA 1
ATOM 789 C C . ALA A 1 98 ? 9.912 -10.266 -15.378 1.00 79.31 98 ALA A C 1
ATOM 791 O O . ALA A 1 98 ? 9.115 -9.502 -14.821 1.00 79.31 98 ALA A O 1
ATOM 792 N N . PRO A 1 99 ? 9.783 -11.603 -15.248 1.00 83.69 99 PRO A N 1
ATOM 793 C CA . PRO A 1 99 ? 8.678 -12.238 -14.516 1.00 83.69 99 PRO A CA 1
ATOM 794 C C . PRO A 1 99 ? 8.503 -11.748 -13.069 1.00 83.69 99 PRO A C 1
ATOM 796 O O . PRO A 1 99 ? 7.372 -11.614 -12.595 1.00 83.69 99 PRO A O 1
ATOM 799 N N . ALA A 1 100 ? 9.610 -11.433 -12.386 1.00 83.06 100 ALA A N 1
ATOM 800 C CA . ALA A 1 100 ? 9.596 -10.896 -11.026 1.00 83.06 100 ALA A CA 1
ATOM 801 C C . ALA A 1 100 ? 8.854 -9.550 -10.950 1.00 83.06 100 ALA A C 1
ATOM 803 O O . ALA A 1 100 ? 7.972 -9.381 -10.115 1.00 83.06 100 ALA A O 1
ATOM 804 N N . ILE A 1 101 ? 9.134 -8.629 -11.877 1.00 83.75 101 ILE A N 1
ATOM 805 C CA . ILE A 1 101 ? 8.504 -7.300 -11.946 1.00 83.75 101 ILE A CA 1
ATOM 806 C C . ILE A 1 101 ? 6.994 -7.431 -12.170 1.00 83.75 101 ILE A C 1
ATOM 808 O O . ILE A 1 101 ? 6.212 -6.801 -11.460 1.00 83.75 101 ILE A O 1
ATOM 812 N N . LYS A 1 102 ? 6.571 -8.305 -13.094 1.00 84.88 102 LYS A N 1
ATOM 813 C CA . LYS A 1 102 ? 5.144 -8.551 -13.381 1.00 84.88 102 LYS A CA 1
ATOM 814 C C . LYS A 1 102 ? 4.392 -9.055 -12.157 1.00 84.88 102 LYS A C 1
ATOM 816 O O . LYS A 1 102 ? 3.324 -8.547 -11.829 1.00 84.88 102 LYS A O 1
ATOM 821 N N . THR A 1 103 ? 4.954 -10.064 -11.497 1.00 87.88 103 THR A N 1
ATOM 822 C CA . THR A 1 103 ? 4.322 -10.711 -10.341 1.00 87.88 103 THR A CA 1
ATOM 823 C C . THR A 1 103 ? 4.163 -9.713 -9.204 1.00 87.88 103 THR A C 1
ATOM 825 O O . THR A 1 103 ? 3.083 -9.584 -8.630 1.00 87.88 103 THR A O 1
ATOM 828 N N . THR A 1 104 ? 5.224 -8.959 -8.932 1.00 89.12 104 THR A N 1
ATOM 829 C CA . THR A 1 104 ? 5.242 -7.931 -7.900 1.00 89.12 104 THR A CA 1
ATOM 830 C C . THR A 1 104 ? 4.256 -6.806 -8.197 1.00 89.12 104 THR A C 1
ATOM 832 O O . THR A 1 104 ? 3.530 -6.413 -7.290 1.00 89.12 104 THR A O 1
ATOM 835 N N . TYR A 1 105 ? 4.159 -6.351 -9.450 1.00 89.19 105 TYR A N 1
ATOM 836 C CA . TYR A 1 105 ? 3.181 -5.344 -9.867 1.00 89.19 105 TYR A CA 1
ATOM 837 C C . TYR A 1 105 ? 1.739 -5.795 -9.618 1.00 89.19 105 TYR A C 1
ATOM 839 O O . TYR A 1 105 ? 0.975 -5.096 -8.951 1.00 89.19 105 TYR A O 1
ATOM 847 N N . VAL A 1 106 ? 1.372 -6.989 -10.098 1.00 90.00 106 VAL A N 1
ATOM 848 C CA . VAL A 1 106 ? 0.015 -7.532 -9.921 1.00 90.00 106 VAL A CA 1
ATOM 849 C C . VAL A 1 106 ? -0.301 -7.728 -8.440 1.00 90.00 106 VAL A C 1
ATOM 851 O O . VAL A 1 106 ? -1.375 -7.338 -7.983 1.00 90.00 106 VAL A O 1
ATOM 854 N N . LEU A 1 107 ? 0.641 -8.281 -7.671 1.00 91.88 107 LEU A N 1
ATOM 855 C CA . LEU A 1 107 ? 0.477 -8.462 -6.231 1.00 91.88 107 LEU A CA 1
ATOM 856 C C . LEU A 1 107 ? 0.284 -7.118 -5.517 1.00 91.88 107 LEU A C 1
ATOM 858 O O . LEU A 1 107 ? -0.630 -6.989 -4.705 1.00 91.88 107 LEU A O 1
ATOM 862 N N . ASN A 1 108 ? 1.108 -6.115 -5.832 1.00 91.94 108 ASN A N 1
ATOM 863 C CA . ASN A 1 108 ? 1.017 -4.786 -5.231 1.00 91.94 108 ASN A CA 1
ATOM 864 C C . ASN A 1 108 ? -0.349 -4.151 -5.517 1.00 91.94 108 ASN A C 1
ATOM 866 O O . ASN A 1 108 ? -1.021 -3.715 -4.584 1.00 91.94 108 ASN A O 1
ATOM 870 N N . LEU A 1 109 ? -0.796 -4.203 -6.778 1.00 91.75 109 LEU A N 1
ATOM 871 C CA . LEU A 1 109 ? -2.078 -3.660 -7.229 1.00 91.75 109 LEU A CA 1
ATOM 872 C C . LEU A 1 109 ? -3.269 -4.337 -6.531 1.00 91.75 109 LEU A C 1
ATOM 874 O O . LEU A 1 109 ? -4.170 -3.661 -6.035 1.00 91.75 109 LEU A O 1
ATOM 878 N N . VAL A 1 110 ? -3.274 -5.667 -6.429 1.00 94.31 110 VAL A N 1
ATOM 879 C CA . VAL A 1 110 ? -4.359 -6.389 -5.744 1.00 94.31 110 VAL A CA 1
ATOM 880 C C . VAL A 1 110 ? -4.395 -6.042 -4.255 1.00 94.31 110 VAL A C 1
ATOM 882 O O . VAL A 1 110 ? -5.465 -5.773 -3.707 1.00 94.31 110 VAL A O 1
ATOM 885 N N . LEU A 1 111 ? -3.235 -6.011 -3.596 1.00 94.88 111 LEU A N 1
ATOM 886 C CA . LEU A 1 111 ? -3.154 -5.736 -2.163 1.00 94.88 111 LEU A CA 1
ATOM 887 C C . LEU A 1 111 ? -3.529 -4.289 -1.823 1.00 94.88 111 LEU A C 1
ATOM 889 O O . LEU A 1 111 ? -4.234 -4.072 -0.837 1.00 94.88 111 LEU A O 1
ATOM 893 N N . ILE A 1 112 ? -3.119 -3.303 -2.626 1.00 95.00 112 ILE A N 1
ATOM 894 C CA . ILE A 1 112 ? -3.490 -1.905 -2.374 1.00 95.00 112 ILE A CA 1
ATOM 895 C C . ILE A 1 112 ? -4.991 -1.680 -2.547 1.00 95.00 112 ILE A C 1
ATOM 897 O O . ILE A 1 112 ? -5.612 -1.045 -1.694 1.00 95.00 112 ILE A O 1
ATOM 901 N N . VAL A 1 113 ? -5.598 -2.264 -3.586 1.00 95.19 113 VAL A N 1
ATOM 902 C CA . VAL A 1 113 ? -7.052 -2.208 -3.783 1.00 95.19 113 VAL A CA 1
ATOM 903 C C . VAL A 1 113 ? -7.770 -2.890 -2.619 1.00 95.19 113 VAL A C 1
ATOM 905 O O . VAL A 1 113 ? -8.715 -2.321 -2.075 1.00 95.19 113 VAL A O 1
ATOM 908 N N . ALA A 1 114 ? -7.289 -4.052 -2.166 1.00 93.94 114 ALA A N 1
ATOM 909 C CA . ALA A 1 114 ? -7.853 -4.739 -1.007 1.00 93.94 114 ALA A CA 1
ATOM 910 C C . ALA A 1 114 ? -7.798 -3.878 0.267 1.00 93.94 114 ALA A C 1
ATOM 912 O O . ALA A 1 114 ? -8.804 -3.770 0.966 1.00 93.94 114 ALA A O 1
ATOM 913 N N . VAL A 1 115 ? -6.670 -3.212 0.551 1.00 94.50 115 VAL A N 1
ATOM 914 C CA . VAL A 1 115 ? -6.532 -2.296 1.702 1.00 94.50 115 VAL A CA 1
ATOM 915 C C . VAL A 1 115 ? -7.517 -1.134 1.609 1.00 94.50 115 VAL A C 1
ATOM 917 O O . VAL A 1 115 ? -8.198 -0.830 2.592 1.00 94.50 115 VAL A O 1
ATOM 920 N N . ILE A 1 116 ? -7.620 -0.503 0.435 1.00 95.00 116 ILE A N 1
ATOM 921 C CA . ILE A 1 116 ? -8.549 0.605 0.194 1.00 95.00 116 ILE A CA 1
ATOM 922 C C . ILE A 1 116 ? -9.988 0.135 0.452 1.00 95.00 116 ILE A C 1
ATOM 924 O O . ILE A 1 116 ? -10.698 0.740 1.259 1.00 95.00 116 ILE A O 1
ATOM 928 N N . CYS A 1 117 ? -10.401 -0.982 -0.154 1.00 92.38 117 CYS A N 1
ATOM 929 C CA . CYS A 1 117 ? -11.729 -1.561 0.042 1.00 92.38 117 CYS A CA 1
ATOM 930 C C . CYS A 1 117 ? -11.995 -1.910 1.513 1.00 92.38 117 CYS A C 1
ATOM 932 O O . CYS A 1 117 ? -13.042 -1.541 2.046 1.00 92.38 117 CYS A O 1
ATOM 934 N N . PHE A 1 118 ? -11.061 -2.578 2.195 1.00 90.31 118 PHE A N 1
ATOM 935 C CA . PHE A 1 118 ? -11.245 -2.980 3.588 1.00 90.31 118 PHE A CA 1
ATOM 936 C C . PHE A 1 118 ? -11.365 -1.796 4.537 1.00 90.31 118 PHE A C 1
ATOM 938 O O . PHE A 1 118 ? -12.223 -1.836 5.423 1.00 90.31 118 PHE A O 1
ATOM 945 N N . GLY A 1 119 ? -10.578 -0.734 4.373 1.00 88.50 119 GLY A N 1
ATOM 946 C CA . GLY A 1 119 ? -10.722 0.423 5.255 1.00 88.50 119 GLY A CA 1
ATOM 947 C C . GLY A 1 119 ? -11.984 1.244 4.970 1.00 88.50 119 GLY A C 1
ATOM 948 O O . GLY A 1 119 ? -12.647 1.655 5.924 1.00 88.50 119 GLY A O 1
ATOM 949 N N . PHE A 1 120 ? -12.419 1.369 3.708 1.00 90.62 120 PHE A N 1
ATOM 950 C CA . PHE A 1 120 ? -13.727 1.965 3.398 1.00 90.62 120 PHE A CA 1
ATOM 951 C C . PHE A 1 120 ? -14.884 1.153 3.993 1.00 90.62 120 PHE A C 1
ATOM 953 O O . PHE A 1 120 ? -15.753 1.712 4.667 1.00 90.62 120 PHE A O 1
ATOM 960 N N . VAL A 1 121 ? -14.883 -0.171 3.811 1.00 90.19 121 VAL A N 1
ATOM 961 C CA . VAL A 1 121 ? -15.904 -1.057 4.393 1.00 90.19 121 VAL A CA 1
ATOM 962 C C . VAL A 1 121 ? -15.892 -0.971 5.918 1.00 90.19 121 VAL A C 1
ATOM 964 O O . VAL A 1 121 ? -16.955 -0.851 6.526 1.00 90.19 121 V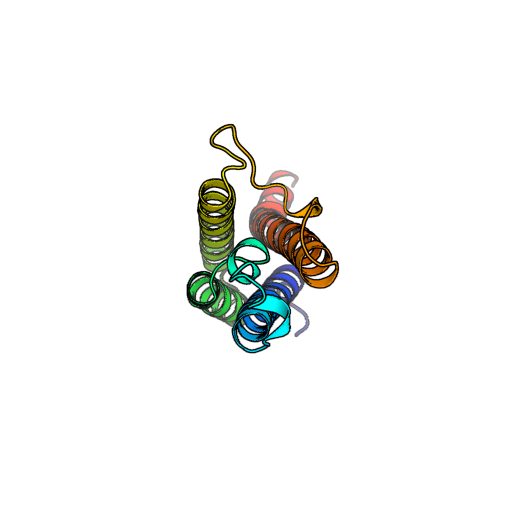AL A O 1
ATOM 967 N N . SER A 1 122 ? -14.711 -0.957 6.541 1.00 88.31 122 SER A N 1
ATOM 968 C CA . SER A 1 122 ? -14.570 -0.821 7.997 1.00 88.31 122 SER A CA 1
ATOM 969 C C . SER A 1 122 ? -15.224 0.455 8.521 1.00 88.31 122 SER A C 1
ATOM 971 O O . SER A 1 122 ? -15.861 0.427 9.574 1.00 88.31 122 SER A O 1
ATOM 973 N N . TYR A 1 123 ? -15.108 1.559 7.780 1.00 88.25 123 TYR A N 1
ATOM 974 C CA . TYR A 1 123 ? -15.700 2.840 8.150 1.00 88.25 123 TYR A CA 1
ATOM 975 C C . TYR A 1 123 ? -17.223 2.888 7.955 1.00 88.25 123 TYR A C 1
ATOM 977 O O . TYR A 1 123 ? -17.948 3.402 8.812 1.00 88.25 123 TYR A O 1
ATOM 985 N N . TYR A 1 124 ? -17.727 2.369 6.832 1.00 87.31 124 TYR A N 1
ATOM 986 C CA . TYR A 1 124 ? -19.136 2.524 6.460 1.00 87.31 124 TYR A CA 1
ATOM 987 C C . TYR A 1 124 ? -20.061 1.426 7.000 1.00 87.31 124 TYR A C 1
ATOM 989 O O . TYR A 1 124 ? -21.214 1.717 7.327 1.00 87.31 124 TYR A O 1
ATOM 997 N N . LEU A 1 125 ? -19.589 0.186 7.150 1.00 83.56 125 LEU A N 1
ATOM 998 C CA . LEU A 1 125 ? -20.421 -0.942 7.589 1.00 83.56 125 LEU A CA 1
ATOM 999 C C . LEU A 1 125 ? -21.129 -0.693 8.941 1.00 83.56 125 LEU A C 1
ATOM 1001 O O . LEU A 1 125 ? -22.333 -0.954 9.032 1.00 83.56 125 LEU A O 1
ATOM 1005 N N . PRO A 1 126 ? -20.468 -0.138 9.980 1.00 80.00 126 PRO A N 1
ATOM 1006 C CA . PRO A 1 126 ? -21.138 0.180 11.241 1.00 80.00 126 PRO A CA 1
ATOM 1007 C C . PRO A 1 126 ? -22.203 1.276 11.102 1.00 80.00 126 PRO A C 1
ATOM 1009 O O . PRO A 1 126 ? -23.193 1.260 11.832 1.00 80.00 126 PRO A O 1
ATOM 1012 N N . LYS A 1 127 ? -22.029 2.225 10.168 1.00 76.69 127 LYS A N 1
ATOM 1013 C CA . LYS A 1 127 ? -23.014 3.290 9.918 1.00 76.69 127 LYS A CA 1
ATOM 1014 C C . LYS A 1 127 ? -24.276 2.743 9.257 1.00 76.69 127 LYS A C 1
ATOM 1016 O O . LYS A 1 127 ? -25.369 3.095 9.682 1.00 76.69 127 LYS A O 1
ATOM 1021 N N . PHE A 1 128 ? -24.138 1.845 8.281 1.00 74.31 128 PHE A N 1
ATOM 1022 C CA . PHE A 1 128 ? -25.291 1.213 7.629 1.00 74.31 128 PHE A CA 1
ATOM 1023 C C . PHE A 1 128 ? -26.091 0.317 8.583 1.00 74.31 128 PHE A C 1
ATOM 1025 O O . PHE A 1 128 ? -27.321 0.348 8.569 1.00 74.31 128 PHE A O 1
ATOM 1032 N N . LYS A 1 129 ? -25.417 -0.421 9.476 1.00 72.38 129 LYS A N 1
ATOM 1033 C CA . LYS A 1 129 ? -26.099 -1.208 10.519 1.00 72.38 129 LYS A CA 1
ATOM 1034 C C . LYS A 1 129 ? -26.924 -0.350 11.484 1.00 72.38 129 LYS A C 1
ATOM 1036 O O . LYS A 1 129 ? -27.941 -0.815 11.970 1.00 72.38 129 LYS A O 1
ATOM 1041 N N . LYS A 1 130 ? -26.514 0.894 11.751 1.00 68.56 130 LYS A N 1
ATOM 1042 C CA . LYS A 1 130 ? -27.273 1.820 12.612 1.00 68.56 130 LYS A CA 1
ATOM 1043 C C . LYS A 1 130 ? -28.495 2.446 11.936 1.00 68.56 130 LYS A C 1
ATOM 1045 O O . LYS A 1 130 ? -29.351 2.945 12.643 1.00 68.56 130 LYS A O 1
ATOM 1050 N N . LEU A 1 131 ? -28.550 2.463 10.603 1.00 65.12 131 LEU A N 1
ATOM 1051 C CA . LEU A 1 131 ? -29.662 3.033 9.827 1.00 65.12 131 LEU A CA 1
ATOM 1052 C C . LEU A 1 131 ? -30.739 1.998 9.464 1.00 65.12 131 LEU A C 1
ATOM 1054 O O . LEU A 1 131 ? -31.787 2.365 8.949 1.00 65.12 131 LEU A O 1
ATOM 1058 N N . SER A 1 132 ? -30.453 0.710 9.668 1.00 59.72 132 SER A N 1
ATOM 1059 C CA . SER A 1 132 ? -31.355 -0.415 9.373 1.00 59.72 132 SER A CA 1
ATOM 1060 C C . SER A 1 132 ? -32.111 -0.926 10.607 1.00 59.72 132 SER A C 1
ATOM 1062 O O . SER A 1 132 ? -32.808 -1.935 10.516 1.00 59.72 132 SER A O 1
ATOM 1064 N N . VAL A 1 133 ? -31.971 -0.226 11.737 1.00 51.28 133 VAL A N 1
ATOM 1065 C CA . VAL A 1 133 ? -32.697 -0.423 13.001 1.00 51.28 133 VAL A CA 1
ATOM 1066 C C . VAL A 1 133 ? -33.489 0.844 13.276 1.00 51.28 133 VAL A C 1
ATOM 1068 O O . VAL A 1 133 ? -34.661 0.714 13.681 1.00 51.28 133 VAL A O 1
#

Secondary structure (DSSP, 8-state):
-TTS-HHHHHHHHHHHHHHHHHHHHHH-GGGTGGG-HHHHS--HHHHHHHHHHHHHHHHHT-HHHHHHHHHHHHHHHHHHHHHTTTTTT----GGGS-HHHHHHHHHHHHHHHHHHHHHHHHHHHHHHHHH--

Radius of gyration: 16.39 Å; chains: 1; bounding box: 52×22×45 Å

Foldseek 3Di:
DVPFDVLLVVLLVLLVVLLVLLVVLVPDCLNCPVVNSLLLHQHNVLSPQLNVLSVVCRVVVPLVSLLVSLVSLVVSVVVSCVVQCVVVPDGNPLVVDDPVSVVSNVSNVVSSVSSSVSSVCSNCVVVVVVVVD

Sequence (133 aa):
MKDRNLLVFIAALVTSILLLLSVLIRLFDWFDVNNYGHYAAISTHFYILPVIILWLGWFFDDIKSVLVATTLMAVNLYFHLESISVLSGDPILVSSYAPAIKTTYVLNLVLIVAVICFGFVSYYLPKFKKLSV